Protein AF-A0A955IF70-F1 (afdb_monomer)

Mean predicted aligned error: 10.69 Å

Secondary structure (DSSP, 8-state):
-HHHHHHHHHHHHHHHHHHHHHHH-TT--S---HHHHHHHHHHHHHHHHHHHHHHT---SSHHHHHHHHHHHHHHHHHHHHHHHHHHHHHHTT---TTHHHHHHHHHHHHHHHHHHHHHH--

Foldseek 3Di:
DVVVVLVVLVVLLVLLVVLLCLQLVVVCPDVDDVVSVVVNVVSVVVNVVVVVVVLPDDDPDPLLVVLLVVLLVQLVVLLVVLVVVLVVVVVVVPPSSNSVSVSVSVSSVSSSVSSVVSVVPD

Organism: NCBI:txid2099670

Sequence (122 aa):
MKNKKGIFDMISVVAILISLFVILNPLHFFMPSKTQMIFEAIFFIVVCVYLVFFQYEKALDERESYHLMISSRISTNIAIVLLLIALINELFGNNSSSFIPLTIAAIVLSKIISLWYFRSRK

Solvent-accessible surface area (backbone atoms only — not comparable to full-atom values): 6864 Å² total; per-residue (Å²): 119,76,70,61,56,58,51,53,57,50,51,50,52,52,54,49,52,50,51,43,51,62,74,59,43,84,78,59,82,69,73,87,45,81,66,50,59,51,52,52,51,52,49,49,51,53,51,51,56,50,52,54,58,62,71,66,65,75,61,91,44,77,70,49,40,52,40,52,51,52,15,49,51,54,16,52,53,50,38,55,54,43,50,51,52,46,51,56,48,41,74,73,69,44,85,53,81,66,46,59,57,53,41,54,49,50,27,53,50,44,27,52,53,39,38,50,54,54,69,67,61,122

pLDDT: mean 70.74, std 9.19, range [43.12, 85.81]

Radius of gyration: 16.43 Å; Cα contacts (8 Å, |Δi|>4): 62; chains: 1; bounding box: 35×30×46 Å

Structure (mmCIF, N/CA/C/O backbone):
data_AF-A0A955IF70-F1
#
_entry.id   AF-A0A955IF70-F1
#
loop_
_atom_site.group_PDB
_atom_site.id
_atom_site.type_symbol
_atom_site.label_atom_id
_atom_site.label_alt_id
_atom_site.label_comp_id
_atom_site.label_asym_id
_atom_site.label_entity_id
_atom_site.label_seq_id
_atom_site.pdbx_PDB_ins_code
_atom_site.Cartn_x
_atom_site.Cartn_y
_atom_site.Cartn_z
_atom_site.occupancy
_atom_site.B_iso_or_equiv
_atom_site.auth_seq_id
_atom_site.auth_comp_id
_atom_site.auth_asym_id
_atom_site.auth_atom_id
_atom_site.pdbx_PDB_model_num
ATOM 1 N N . MET A 1 1 ? -14.327 -9.187 19.225 1.00 46.75 1 MET A N 1
ATOM 2 C CA . MET A 1 1 ? -14.058 -8.975 17.778 1.00 46.75 1 MET A CA 1
ATOM 3 C C . MET A 1 1 ? -12.803 -8.146 17.456 1.00 46.75 1 MET A C 1
ATOM 5 O O . MET A 1 1 ? -12.380 -8.178 16.308 1.00 46.75 1 MET A O 1
ATOM 9 N N . LYS A 1 2 ? -12.154 -7.477 18.429 1.00 43.12 2 LYS A N 1
ATOM 10 C CA . LYS A 1 2 ? -10.984 -6.595 18.211 1.00 43.12 2 LYS A CA 1
ATOM 11 C C . LYS A 1 2 ? -9.744 -7.283 17.595 1.00 43.12 2 LYS A C 1
ATOM 13 O O . LYS A 1 2 ? -9.077 -6.675 16.770 1.00 43.12 2 LYS A O 1
ATOM 18 N N . ASN A 1 3 ? -9.486 -8.557 17.922 1.00 45.50 3 ASN A N 1
ATOM 19 C CA . ASN A 1 3 ? -8.306 -9.284 17.418 1.00 45.50 3 ASN A CA 1
ATOM 20 C C . ASN A 1 3 ? -8.437 -9.789 15.975 1.00 45.50 3 ASN A C 1
ATOM 22 O O . ASN A 1 3 ? -7.425 -9.906 15.298 1.00 45.50 3 ASN A O 1
ATOM 26 N N . LYS A 1 4 ? -9.651 -10.070 15.476 1.00 53.03 4 LYS A N 1
ATOM 27 C CA . LYS A 1 4 ? -9.807 -10.599 14.108 1.00 53.03 4 LYS A CA 1
ATOM 28 C C . LYS A 1 4 ? -9.522 -9.526 13.053 1.00 53.03 4 LYS A C 1
ATOM 30 O O . LYS A 1 4 ? -8.846 -9.819 12.079 1.00 53.03 4 LYS A O 1
ATOM 35 N N . LYS A 1 5 ? -9.965 -8.282 13.280 1.00 57.59 5 LYS A N 1
ATOM 36 C CA . LYS A 1 5 ? -9.748 -7.163 12.345 1.00 57.59 5 LYS A CA 1
ATOM 37 C C . LYS A 1 5 ? -8.263 -6.837 12.138 1.00 57.59 5 LYS A C 1
ATOM 39 O O . LYS A 1 5 ? -7.826 -6.742 11.003 1.00 57.59 5 LYS A O 1
ATOM 44 N N . GLY A 1 6 ? -7.473 -6.775 13.215 1.00 61.12 6 GLY A N 1
ATOM 45 C CA . GLY A 1 6 ? -6.029 -6.526 13.099 1.00 61.12 6 GLY A CA 1
ATOM 46 C C . GLY A 1 6 ? -5.278 -7.617 12.327 1.00 61.12 6 GLY A C 1
ATOM 47 O O . GLY A 1 6 ? -4.304 -7.322 11.646 1.00 61.12 6 GLY A O 1
ATOM 48 N N . ILE A 1 7 ? -5.754 -8.866 12.383 1.00 63.75 7 ILE A N 1
ATOM 49 C CA . ILE A 1 7 ? -5.185 -9.975 11.606 1.00 63.75 7 ILE A CA 1
ATOM 50 C C . ILE A 1 7 ? -5.489 -9.801 10.111 1.00 63.75 7 ILE A C 1
ATOM 52 O O . ILE A 1 7 ? -4.594 -9.993 9.296 1.00 63.75 7 ILE A O 1
ATOM 56 N N . PHE A 1 8 ? -6.707 -9.385 9.742 1.00 66.12 8 PHE A N 1
ATOM 57 C CA . PHE A 1 8 ? -7.043 -9.081 8.344 1.00 66.12 8 PHE A CA 1
ATOM 58 C C . PHE A 1 8 ? -6.226 -7.903 7.790 1.00 66.12 8 PHE A C 1
ATOM 60 O O . PHE A 1 8 ? -5.724 -8.004 6.672 1.00 66.12 8 PHE A O 1
ATOM 67 N N . ASP A 1 9 ? -6.023 -6.847 8.586 1.00 65.94 9 ASP A N 1
ATOM 68 C CA . ASP A 1 9 ? -5.160 -5.707 8.233 1.00 65.94 9 ASP A CA 1
ATOM 69 C C . ASP A 1 9 ? -3.699 -6.151 8.012 1.00 65.94 9 ASP A C 1
ATOM 71 O O . AS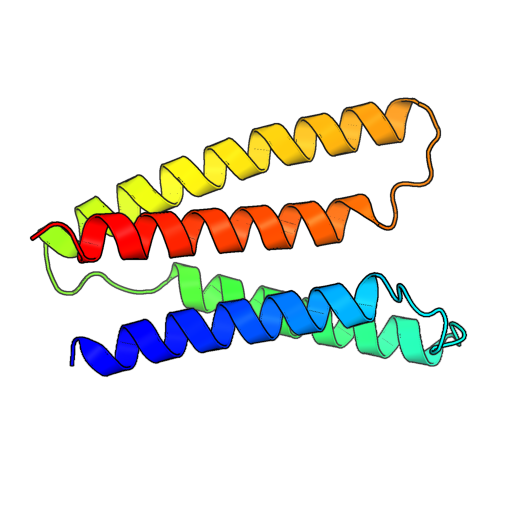P A 1 9 ? -3.008 -5.666 7.122 1.00 65.94 9 ASP A O 1
ATOM 75 N N . MET A 1 10 ? -3.209 -7.105 8.805 1.00 67.12 10 MET A N 1
ATOM 76 C CA . MET A 1 10 ? -1.844 -7.618 8.670 1.00 67.12 10 MET A CA 1
ATOM 77 C C . MET A 1 10 ? -1.692 -8.523 7.440 1.00 67.12 10 MET A C 1
ATOM 79 O O . MET A 1 10 ? -0.710 -8.414 6.707 1.00 67.12 10 MET A O 1
ATOM 83 N N . ILE A 1 11 ? -2.685 -9.379 7.177 1.00 73.38 11 ILE A N 1
ATOM 84 C CA . ILE A 1 11 ? -2.728 -10.244 5.988 1.00 73.38 11 ILE A CA 1
ATOM 85 C C . ILE A 1 11 ? -2.752 -9.401 4.709 1.00 73.38 11 ILE A C 1
ATOM 87 O O . ILE A 1 11 ? -2.084 -9.750 3.737 1.00 73.38 11 ILE A O 1
ATOM 91 N N . SER A 1 12 ? -3.468 -8.276 4.705 1.00 67.69 12 SER A N 1
ATOM 92 C CA . SER A 1 12 ? -3.547 -7.401 3.535 1.00 67.69 12 SER A CA 1
ATOM 93 C C . SER A 1 12 ? -2.234 -6.680 3.238 1.00 67.69 12 SER A C 1
ATOM 95 O O . SER A 1 12 ? -1.824 -6.642 2.078 1.00 67.69 12 SER A O 1
ATOM 97 N N . VAL A 1 13 ? -1.514 -6.207 4.264 1.00 69.88 13 VAL A N 1
ATOM 98 C CA . VAL A 1 13 ? -0.143 -5.685 4.102 1.00 69.88 13 VAL A CA 1
ATOM 99 C C . VAL A 1 13 ? 0.759 -6.738 3.474 1.00 69.88 13 VAL A C 1
ATOM 101 O O . VAL A 1 13 ? 1.455 -6.449 2.505 1.00 69.88 13 VAL A O 1
ATOM 104 N N . VAL A 1 14 ? 0.737 -7.962 4.004 1.00 73.38 14 VAL A N 1
ATOM 105 C CA . VAL A 1 14 ? 1.589 -9.049 3.512 1.00 73.38 14 VAL A CA 1
ATOM 106 C C . VAL A 1 14 ? 1.256 -9.389 2.059 1.00 73.38 14 VAL A C 1
ATOM 108 O O . VAL A 1 14 ? 2.165 -9.492 1.241 1.00 73.38 14 VAL A O 1
ATOM 111 N N . ALA A 1 15 ? -0.026 -9.482 1.702 1.00 71.88 15 ALA A N 1
ATOM 112 C CA . ALA A 1 15 ? -0.451 -9.734 0.326 1.00 71.88 15 ALA A CA 1
ATOM 113 C C . ALA A 1 15 ? 0.010 -8.630 -0.642 1.00 71.88 15 ALA A C 1
ATOM 115 O O . ALA A 1 15 ? 0.467 -8.921 -1.747 1.00 71.88 15 ALA A O 1
ATOM 1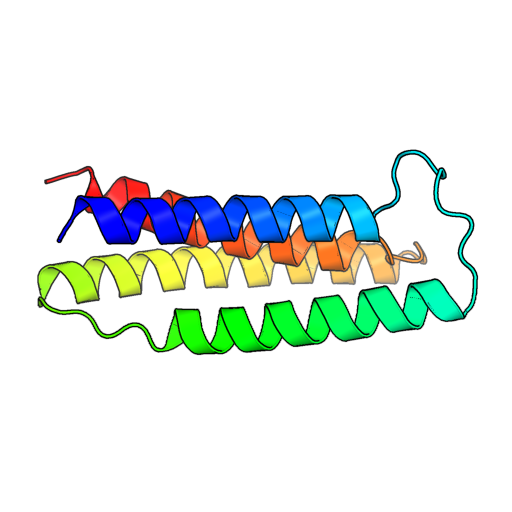16 N N . ILE A 1 16 ? -0.058 -7.366 -0.219 1.00 70.06 16 ILE A N 1
ATOM 117 C CA . ILE A 1 16 ? 0.365 -6.217 -1.029 1.00 70.06 16 ILE A CA 1
ATOM 118 C C . ILE A 1 16 ? 1.891 -6.161 -1.159 1.00 70.06 16 ILE A C 1
ATOM 120 O O . ILE A 1 16 ? 2.391 -5.879 -2.244 1.00 70.06 16 ILE A O 1
ATOM 124 N N . LEU A 1 17 ? 2.644 -6.496 -0.111 1.00 72.56 17 LEU A N 1
ATOM 125 C CA . LEU A 1 17 ? 4.105 -6.601 -0.183 1.00 72.56 17 LEU A CA 1
ATOM 126 C C . LEU A 1 17 ? 4.557 -7.756 -1.084 1.00 72.56 17 LEU A C 1
ATOM 128 O O . LEU A 1 17 ? 5.498 -7.587 -1.854 1.00 72.56 17 LEU A O 1
ATOM 132 N N . ILE A 1 18 ? 3.872 -8.903 -1.036 1.00 72.81 18 ILE A N 1
ATOM 133 C CA . ILE A 1 18 ? 4.139 -10.037 -1.933 1.00 72.81 18 ILE A CA 1
ATOM 134 C C . ILE A 1 18 ? 3.843 -9.647 -3.384 1.00 72.81 18 ILE A C 1
ATOM 136 O O . ILE A 1 18 ? 4.679 -9.882 -4.250 1.00 72.81 18 ILE A O 1
ATOM 140 N N . SER A 1 19 ? 2.704 -8.994 -3.642 1.00 67.31 19 SER A N 1
ATOM 141 C CA . SER A 1 19 ? 2.375 -8.420 -4.957 1.00 67.31 19 SER A CA 1
ATOM 142 C C . SER A 1 19 ? 3.501 -7.547 -5.490 1.00 67.31 19 SER A C 1
ATOM 144 O O . SER A 1 19 ? 3.962 -7.697 -6.618 1.00 67.31 19 SER A O 1
ATOM 146 N N . LEU A 1 20 ? 3.975 -6.644 -4.631 1.00 68.38 20 LEU A N 1
ATOM 147 C CA . LEU A 1 20 ? 5.008 -5.691 -4.968 1.00 68.38 20 LEU A CA 1
ATOM 148 C C . LEU A 1 20 ? 6.329 -6.377 -5.300 1.00 68.38 20 LEU A C 1
ATOM 150 O O . LEU A 1 20 ? 6.998 -5.997 -6.254 1.00 68.38 20 LEU A O 1
ATOM 154 N N . PHE A 1 21 ? 6.685 -7.394 -4.518 1.00 67.62 21 PHE A N 1
ATOM 155 C CA . PHE A 1 21 ? 7.881 -8.193 -4.729 1.00 67.62 21 PHE A CA 1
ATOM 156 C C . PHE A 1 21 ? 7.835 -8.948 -6.062 1.00 67.62 21 PHE A C 1
ATOM 158 O O . PHE A 1 21 ? 8.843 -9.007 -6.762 1.00 67.62 21 PHE A O 1
ATOM 165 N N . VAL A 1 22 ? 6.667 -9.479 -6.437 1.00 65.94 22 VAL A N 1
ATOM 166 C CA . VAL A 1 22 ? 6.460 -10.136 -7.737 1.00 65.94 22 VAL A CA 1
ATOM 167 C C . VAL A 1 22 ? 6.602 -9.128 -8.882 1.00 65.94 22 VAL A C 1
ATOM 169 O O . VAL A 1 22 ? 7.378 -9.380 -9.797 1.00 65.94 22 VAL A O 1
ATOM 172 N N . ILE A 1 23 ? 5.940 -7.968 -8.794 1.00 63.56 23 ILE A N 1
ATOM 173 C CA . ILE A 1 23 ? 5.955 -6.930 -9.844 1.00 63.56 23 ILE A CA 1
ATOM 174 C C . ILE A 1 23 ? 7.347 -6.304 -10.021 1.00 63.56 23 ILE A C 1
ATOM 176 O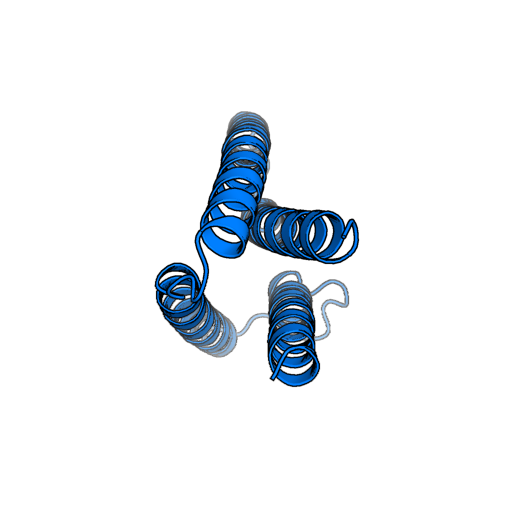 O . ILE A 1 23 ? 7.786 -6.056 -11.140 1.00 63.56 23 ILE A O 1
ATOM 180 N N . LEU A 1 24 ? 8.060 -6.027 -8.925 1.00 63.75 24 LEU A N 1
ATOM 181 C CA . LEU A 1 24 ? 9.398 -5.426 -8.984 1.00 63.75 24 LEU A CA 1
ATOM 182 C C . LEU A 1 24 ? 10.463 -6.404 -9.489 1.00 63.75 24 LEU A C 1
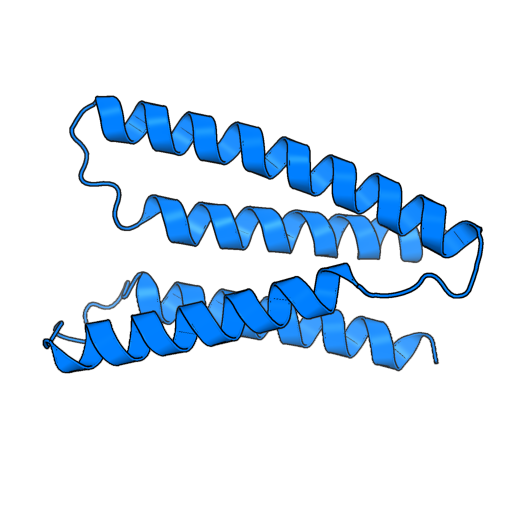ATOM 184 O O . LEU A 1 24 ? 11.546 -5.955 -9.858 1.00 63.75 24 LEU A O 1
ATOM 188 N N . ASN A 1 25 ? 10.170 -7.711 -9.479 1.00 67.25 25 ASN A N 1
ATOM 189 C CA . ASN A 1 25 ? 11.047 -8.787 -9.939 1.00 67.25 25 ASN A CA 1
ATOM 190 C C . ASN A 1 25 ? 12.540 -8.560 -9.590 1.00 67.25 25 ASN A C 1
ATOM 192 O O . ASN A 1 25 ? 13.407 -8.631 -10.465 1.00 67.25 25 ASN A O 1
ATOM 196 N N . PRO A 1 26 ? 12.877 -8.273 -8.316 1.00 60.50 26 PRO A N 1
ATOM 197 C CA . PRO A 1 26 ? 14.211 -7.800 -7.935 1.00 60.50 26 PRO A CA 1
ATOM 198 C C . PRO A 1 26 ? 15.314 -8.845 -8.153 1.00 60.50 26 PRO A C 1
ATOM 200 O O . PRO A 1 26 ? 16.492 -8.504 -8.181 1.00 60.50 26 PRO A O 1
ATOM 203 N N . LEU A 1 27 ? 14.943 -10.121 -8.299 1.00 59.09 27 LEU A N 1
ATOM 204 C CA . LEU A 1 27 ? 15.868 -11.231 -8.517 1.00 59.09 27 LEU A CA 1
ATOM 205 C C . LEU A 1 27 ? 15.974 -11.656 -9.991 1.00 59.09 27 LEU A C 1
ATOM 207 O O . LEU A 1 27 ? 16.682 -12.620 -10.270 1.00 59.09 27 LEU A O 1
ATOM 211 N N . HIS A 1 28 ? 15.263 -10.999 -10.922 1.00 58.91 28 HIS A N 1
ATOM 212 C CA . HIS A 1 28 ? 15.186 -11.374 -12.347 1.00 58.91 28 HIS A CA 1
ATOM 213 C C . HIS A 1 28 ? 14.847 -12.860 -12.615 1.00 58.91 28 HIS A C 1
ATOM 215 O O . HIS A 1 28 ? 14.980 -13.338 -13.741 1.00 58.91 28 HIS A O 1
ATOM 221 N N . PHE A 1 29 ? 14.371 -13.598 -11.604 1.00 55.91 29 PHE A N 1
ATOM 222 C CA . PHE A 1 29 ? 14.041 -15.027 -11.688 1.00 55.91 29 PHE A CA 1
ATOM 223 C C . PHE A 1 29 ? 12.903 -15.293 -12.679 1.00 55.91 29 PHE A C 1
ATOM 225 O O . PHE A 1 29 ? 12.779 -16.382 -13.237 1.00 55.91 29 PHE A O 1
ATOM 232 N N . PHE A 1 30 ? 12.074 -14.278 -12.896 1.00 54.25 30 PHE A N 1
ATOM 233 C CA . PHE A 1 30 ? 10.953 -14.290 -13.809 1.00 54.25 30 PHE A CA 1
ATOM 234 C C . PHE A 1 30 ? 11.344 -13.531 -15.082 1.00 54.25 30 PHE A C 1
ATOM 236 O O . PHE A 1 30 ? 11.329 -12.305 -15.124 1.00 54.25 30 PHE A O 1
ATOM 243 N N . MET A 1 31 ? 11.764 -14.242 -16.124 1.00 47.31 31 MET A N 1
ATOM 244 C CA . MET A 1 31 ? 12.002 -13.640 -17.438 1.00 47.31 31 MET A CA 1
ATOM 245 C C . MET A 1 31 ? 10.635 -13.222 -18.023 1.00 47.31 31 MET A C 1
ATOM 247 O O . MET A 1 31 ? 9.776 -14.098 -18.157 1.00 47.31 31 MET A O 1
ATOM 251 N N . PRO A 1 32 ? 10.385 -11.937 -18.357 1.00 56.06 32 PRO A N 1
ATOM 252 C CA . PRO A 1 32 ? 9.038 -11.452 -18.643 1.00 56.06 32 PRO A CA 1
ATOM 253 C C . PRO A 1 32 ? 8.560 -11.989 -19.993 1.00 56.06 32 PRO A C 1
ATOM 255 O O . PRO A 1 32 ? 8.845 -11.447 -21.060 1.00 56.06 32 PRO A O 1
ATOM 258 N N . SER A 1 33 ? 7.823 -13.092 -19.948 1.00 68.06 33 SER A N 1
ATOM 259 C CA . SER A 1 33 ? 7.025 -13.573 -21.073 1.00 68.06 33 SER A CA 1
ATOM 260 C C . SER A 1 33 ? 5.690 -12.823 -21.093 1.00 68.06 33 SER A C 1
ATOM 262 O O . SER A 1 33 ? 5.190 -12.392 -20.054 1.00 68.06 33 SER A O 1
ATOM 264 N N . LYS A 1 34 ? 5.074 -12.658 -22.272 1.00 64.75 34 LYS A N 1
ATOM 265 C CA . LYS A 1 34 ? 3.790 -11.935 -22.424 1.00 64.75 34 LYS A CA 1
ATOM 266 C C . LYS A 1 34 ? 2.679 -12.472 -21.505 1.00 64.75 34 LYS A C 1
ATOM 268 O O . LYS A 1 34 ? 1.764 -11.740 -21.151 1.00 64.75 34 LYS A O 1
ATOM 273 N N . THR A 1 35 ? 2.774 -13.734 -21.099 1.00 59.97 35 THR A N 1
ATOM 274 C CA . THR A 1 35 ? 1.888 -14.386 -20.130 1.00 59.97 35 THR A CA 1
ATOM 275 C C . THR A 1 35 ? 2.044 -13.839 -18.711 1.00 59.97 35 THR A C 1
ATOM 277 O O . THR A 1 35 ? 1.044 -13.710 -18.013 1.00 59.97 35 THR A O 1
ATOM 280 N N . GLN A 1 36 ? 3.244 -13.448 -18.280 1.00 60.97 36 GLN A N 1
ATOM 281 C CA . GLN A 1 36 ? 3.464 -12.867 -16.951 1.00 60.97 36 GLN A CA 1
ATOM 282 C C . GLN A 1 36 ? 2.866 -11.473 -16.793 1.00 60.97 36 GLN A C 1
ATOM 284 O O . GLN A 1 36 ? 2.220 -11.223 -15.781 1.00 60.97 36 GLN A O 1
ATOM 289 N N . MET A 1 37 ? 2.954 -10.622 -17.820 1.00 64.75 37 MET A N 1
ATOM 290 C CA . MET A 1 37 ? 2.259 -9.326 -17.814 1.00 64.75 37 MET A CA 1
ATOM 291 C C . MET A 1 37 ? 0.745 -9.486 -17.623 1.00 64.75 37 MET A C 1
ATOM 293 O O . MET A 1 37 ? 0.114 -8.673 -16.955 1.00 64.75 37 MET A O 1
ATOM 297 N N . ILE A 1 38 ? 0.153 -10.544 -18.187 1.00 70.62 38 ILE A N 1
ATOM 298 C CA . ILE A 1 38 ? -1.277 -10.834 -18.025 1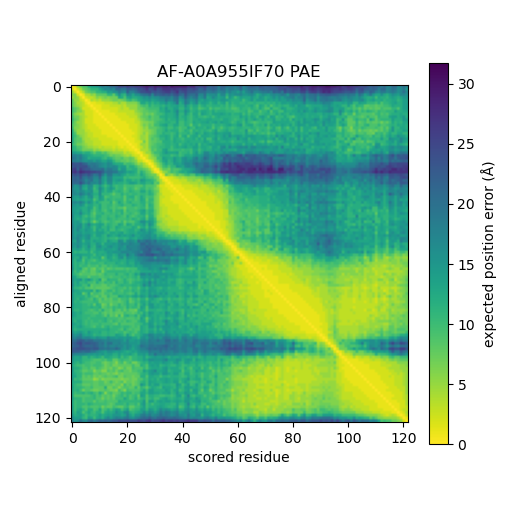.00 70.62 38 ILE A CA 1
ATOM 299 C C . ILE A 1 38 ? -1.580 -11.249 -16.580 1.00 70.62 38 ILE A C 1
ATOM 301 O O . ILE A 1 38 ? -2.544 -10.757 -15.997 1.00 70.62 38 ILE A O 1
ATOM 305 N N . PHE A 1 39 ? -0.756 -12.113 -15.979 1.00 65.88 39 PHE A N 1
ATOM 306 C CA . PHE A 1 39 ? -0.929 -12.515 -14.581 1.00 65.88 39 PHE A CA 1
ATOM 307 C C . PHE A 1 39 ? -0.727 -11.353 -13.606 1.00 65.88 39 PHE A C 1
ATOM 309 O O . PHE A 1 39 ? -1.520 -11.210 -12.679 1.00 65.88 39 PHE A O 1
ATOM 316 N N . GLU A 1 40 ? 0.266 -10.495 -13.834 1.00 63.47 40 GLU A N 1
ATOM 317 C CA . GLU A 1 40 ? 0.479 -9.275 -13.050 1.00 63.47 40 GLU A CA 1
ATOM 318 C C . GLU A 1 40 ? -0.702 -8.310 -13.181 1.00 63.47 40 GLU A C 1
ATOM 320 O O . GLU A 1 40 ? -1.178 -7.790 -12.174 1.00 63.47 40 GLU A O 1
ATOM 325 N N . ALA A 1 41 ? -1.237 -8.122 -14.391 1.00 65.06 41 ALA A N 1
ATOM 326 C CA . ALA A 1 41 ? -2.401 -7.270 -14.614 1.00 65.06 41 ALA A CA 1
ATOM 327 C C . ALA A 1 41 ? -3.650 -7.808 -13.897 1.00 65.06 41 ALA A C 1
ATOM 329 O O . ALA A 1 41 ? -4.357 -7.054 -13.228 1.00 65.06 41 ALA A O 1
ATOM 330 N N . ILE A 1 42 ? -3.908 -9.117 -13.983 1.00 72.00 42 ILE A N 1
ATOM 331 C CA . ILE A 1 42 ? -5.022 -9.765 -13.276 1.00 72.00 42 ILE A CA 1
ATOM 332 C C . ILE A 1 42 ? -4.838 -9.635 -11.763 1.00 72.00 42 ILE A C 1
ATOM 334 O O . ILE A 1 42 ? -5.777 -9.270 -11.056 1.00 72.00 42 ILE A O 1
ATOM 338 N N . PHE A 1 43 ? -3.632 -9.892 -11.261 1.00 68.94 43 PHE A N 1
ATOM 339 C CA . PHE A 1 43 ? -3.326 -9.770 -9.842 1.00 68.94 43 PHE A CA 1
ATOM 340 C C . PHE A 1 43 ? -3.538 -8.332 -9.350 1.00 68.94 43 PHE A C 1
ATOM 342 O O . PHE A 1 43 ? -4.183 -8.111 -8.325 1.00 68.94 43 PHE A O 1
ATOM 349 N N . PHE A 1 44 ? -3.070 -7.346 -10.115 1.00 70.88 44 PHE A N 1
ATOM 350 C CA . PHE A 1 44 ? -3.277 -5.931 -9.831 1.00 70.88 44 PHE A CA 1
ATOM 351 C C . PHE A 1 44 ? -4.766 -5.575 -9.756 1.00 70.88 44 PHE A C 1
ATOM 353 O O . PHE A 1 44 ? -5.196 -4.938 -8.796 1.00 70.88 44 PHE A O 1
ATOM 360 N N . ILE A 1 45 ? -5.577 -6.053 -10.706 1.00 71.94 45 ILE A N 1
ATOM 361 C CA . ILE A 1 45 ? -7.035 -5.860 -10.695 1.00 71.94 45 ILE A CA 1
ATOM 362 C C . ILE A 1 45 ? -7.653 -6.441 -9.417 1.00 71.94 45 ILE A C 1
ATOM 364 O O . ILE A 1 45 ? -8.457 -5.770 -8.770 1.00 71.94 45 ILE A O 1
ATOM 368 N N . VAL A 1 46 ? -7.262 -7.653 -9.011 1.00 71.19 46 VAL A N 1
ATOM 369 C CA . VAL A 1 46 ? -7.757 -8.285 -7.775 1.00 71.19 46 VAL A CA 1
ATOM 370 C C . VAL A 1 46 ? -7.391 -7.454 -6.543 1.00 71.19 46 VAL A C 1
ATOM 372 O O . VAL A 1 46 ? -8.239 -7.243 -5.673 1.00 71.19 46 VAL A O 1
ATOM 375 N N . VAL A 1 47 ? -6.168 -6.920 -6.479 1.00 70.00 47 VAL A N 1
ATOM 376 C CA . VAL A 1 47 ? -5.742 -6.019 -5.397 1.00 70.00 47 VAL A CA 1
ATOM 377 C C . VAL A 1 47 ? -6.551 -4.724 -5.399 1.00 70.00 47 VAL A C 1
ATOM 379 O O . VAL A 1 47 ? -6.999 -4.293 -4.340 1.00 70.00 47 VAL A O 1
ATOM 382 N N . CYS A 1 48 ? -6.794 -4.113 -6.559 1.00 67.19 48 CYS A N 1
ATOM 383 C CA . CYS A 1 48 ? -7.624 -2.913 -6.659 1.00 67.19 48 CYS A CA 1
ATOM 384 C C . CYS A 1 48 ? -9.049 -3.169 -6.162 1.00 67.19 48 CYS A C 1
ATOM 386 O O . CYS A 1 48 ? -9.567 -2.392 -5.363 1.00 67.19 48 CYS A O 1
ATOM 388 N N . VAL A 1 49 ? -9.665 -4.281 -6.574 1.00 70.94 49 VAL A N 1
ATOM 389 C CA . VAL A 1 49 ? -10.995 -4.687 -6.099 1.00 70.94 49 VAL A CA 1
ATOM 390 C C . VAL A 1 49 ? -10.987 -4.879 -4.580 1.00 70.94 49 VAL A C 1
ATOM 392 O O . VAL A 1 49 ? -11.868 -4.370 -3.889 1.00 70.94 49 VAL A O 1
ATOM 395 N N . TYR A 1 50 ? -9.962 -5.538 -4.038 1.00 68.25 50 TYR A N 1
ATOM 396 C CA . TYR A 1 50 ? -9.795 -5.697 -2.596 1.00 68.25 50 TYR A CA 1
ATOM 397 C C . TYR A 1 50 ? -9.675 -4.348 -1.862 1.00 68.25 50 TYR A C 1
ATOM 399 O O . TYR A 1 50 ? -10.348 -4.131 -0.854 1.00 68.25 50 TYR A O 1
ATOM 407 N N . LEU A 1 51 ? -8.873 -3.413 -2.380 1.00 65.31 51 LEU A N 1
ATOM 408 C CA . LEU A 1 51 ? -8.699 -2.077 -1.799 1.00 65.31 51 LEU A CA 1
ATOM 409 C C . LEU A 1 51 ? -9.997 -1.260 -1.805 1.00 65.31 51 LEU A C 1
ATOM 411 O O . LEU A 1 51 ? -10.264 -0.534 -0.846 1.00 65.31 51 LEU A O 1
ATOM 415 N N . VAL A 1 52 ? -10.826 -1.411 -2.841 1.00 68.44 52 VAL A N 1
ATOM 416 C CA . VAL A 1 52 ? -12.157 -0.792 -2.898 1.00 68.44 52 VAL A CA 1
ATOM 417 C C . VAL A 1 52 ? -13.032 -1.317 -1.761 1.00 68.44 52 VAL A C 1
ATOM 419 O O . VAL A 1 52 ? -13.612 -0.523 -1.024 1.00 68.44 52 VAL A O 1
ATOM 422 N N . PHE A 1 53 ? -13.076 -2.635 -1.545 1.00 64.88 53 PHE A N 1
ATOM 423 C CA . PHE A 1 53 ? -13.823 -3.208 -0.421 1.00 64.88 53 PHE A CA 1
ATOM 424 C C . PHE A 1 53 ? -13.269 -2.781 0.943 1.00 64.88 53 PHE A C 1
ATOM 426 O O . PHE A 1 53 ? -14.050 -2.517 1.856 1.00 64.88 53 PHE A O 1
ATOM 433 N N . PHE A 1 54 ? -11.948 -2.635 1.071 1.00 65.75 54 PHE A N 1
ATOM 434 C CA . PHE A 1 54 ? -11.308 -2.124 2.286 1.00 65.75 54 PHE A CA 1
ATOM 435 C C . PHE A 1 54 ? -11.723 -0.678 2.608 1.00 65.75 54 PHE A C 1
ATOM 437 O O . PHE A 1 54 ? -11.827 -0.293 3.769 1.00 65.75 54 PHE A O 1
ATOM 444 N N . GLN A 1 55 ? -12.004 0.145 1.595 1.00 57.56 55 GLN A N 1
ATOM 445 C CA . GLN A 1 55 ? -12.443 1.527 1.796 1.00 57.56 55 GLN A CA 1
ATOM 446 C C . GLN A 1 55 ? -13.896 1.646 2.284 1.00 57.56 55 GLN A C 1
ATOM 448 O O . GLN A 1 55 ? -14.234 2.641 2.923 1.00 57.56 55 GLN A O 1
ATOM 453 N N . TYR A 1 56 ? -14.739 0.639 2.038 1.00 63.59 56 TYR A N 1
ATOM 454 C CA . TYR A 1 56 ? -16.136 0.612 2.491 1.00 63.59 56 TYR A CA 1
ATOM 455 C C . TYR A 1 56 ? -16.323 0.042 3.904 1.00 63.59 56 TYR A C 1
ATOM 457 O O . TYR A 1 56 ? -17.459 -0.203 4.324 1.00 63.59 56 TYR A O 1
ATOM 465 N N . GLU A 1 57 ? -15.242 -0.171 4.658 1.00 64.44 57 GLU A N 1
ATOM 466 C CA . GLU A 1 57 ? -15.337 -0.660 6.029 1.00 64.44 57 GLU A CA 1
ATOM 467 C C . GLU A 1 57 ? -16.112 0.347 6.902 1.00 64.44 57 GLU A C 1
ATOM 469 O O . GLU A 1 57 ? -15.693 1.488 7.112 1.00 64.44 57 GLU A O 1
ATOM 474 N N . LYS A 1 58 ? -17.289 -0.063 7.393 1.00 64.25 58 LYS A N 1
ATOM 475 C CA . LYS A 1 58 ? -18.134 0.784 8.241 1.00 64.25 58 LYS A CA 1
ATOM 476 C C . LYS A 1 58 ? -17.583 0.817 9.665 1.00 64.25 58 LYS A C 1
ATOM 478 O O . LYS A 1 58 ? -17.341 -0.230 10.271 1.00 64.25 58 LYS A O 1
ATOM 483 N N . ALA A 1 59 ? -17.436 2.025 10.203 1.00 68.19 59 ALA A N 1
ATOM 484 C CA . ALA A 1 59 ? -17.142 2.235 11.613 1.00 68.19 59 ALA A CA 1
ATOM 485 C C . ALA A 1 59 ? -18.300 1.700 12.468 1.00 68.19 59 ALA A C 1
ATOM 487 O O . ALA A 1 59 ? -19.461 1.995 12.187 1.00 68.19 59 ALA A O 1
ATOM 488 N N . LEU A 1 60 ? -17.984 0.910 13.495 1.00 69.38 60 LEU A N 1
ATOM 489 C CA . LEU A 1 60 ? -18.984 0.391 14.434 1.00 69.38 60 LEU A CA 1
ATOM 490 C C . LEU A 1 60 ? -19.234 1.358 15.603 1.00 69.38 60 LEU A C 1
ATOM 492 O O . LEU A 1 60 ? -20.199 1.183 16.339 1.00 69.38 60 LEU A O 1
ATOM 496 N N . ASP A 1 61 ? -18.360 2.354 15.770 1.00 74.81 61 ASP A N 1
ATOM 497 C CA . ASP A 1 61 ? -18.349 3.333 16.860 1.00 74.81 61 ASP A CA 1
ATOM 498 C C . ASP A 1 61 ? -17.882 4.703 16.322 1.00 74.81 61 ASP A C 1
ATOM 500 O O . ASP A 1 61 ? -17.066 4.777 15.395 1.00 74.81 61 ASP A O 1
ATOM 504 N N . GLU A 1 62 ? -18.354 5.792 16.926 1.00 76.94 62 GLU A N 1
ATOM 505 C CA . GLU A 1 62 ? -17.942 7.172 16.637 1.00 76.94 62 GLU A CA 1
ATOM 506 C C . GLU A 1 62 ? -16.438 7.387 16.865 1.00 76.94 62 GLU A C 1
ATOM 508 O O . GLU A 1 62 ? -15.787 8.157 16.160 1.00 76.94 62 GLU A O 1
ATOM 513 N N . ARG A 1 63 ? -15.833 6.658 17.809 1.00 74.81 63 ARG A N 1
ATOM 514 C CA . ARG A 1 63 ? -14.373 6.701 18.008 1.00 74.81 63 ARG A CA 1
ATOM 515 C C . ARG A 1 63 ? -13.620 6.035 16.858 1.00 74.81 63 ARG A C 1
ATOM 517 O O . ARG A 1 63 ? -12.582 6.524 16.415 1.00 74.81 63 ARG A O 1
ATOM 524 N N . GLU A 1 64 ? -14.145 4.921 16.350 1.00 74.50 64 GLU A N 1
ATOM 525 C CA . GLU A 1 64 ? -13.545 4.200 15.225 1.00 74.50 64 GLU A CA 1
ATOM 526 C C . GLU A 1 64 ? -13.628 5.034 13.937 1.00 74.50 64 GLU A C 1
ATOM 528 O O . GLU A 1 64 ? -12.667 5.053 13.167 1.00 74.50 64 GLU A O 1
ATOM 533 N N . SER A 1 65 ? -14.712 5.797 13.743 1.00 78.75 65 SER A N 1
ATOM 534 C CA . SER A 1 65 ? -14.868 6.686 12.583 1.00 78.75 65 SER A CA 1
ATOM 535 C C . SER A 1 65 ? -13.826 7.812 12.572 1.00 78.75 65 SER A C 1
ATOM 537 O O . SER A 1 65 ? -13.238 8.093 11.525 1.00 78.75 65 SER A O 1
ATOM 539 N N . TYR A 1 66 ? -13.508 8.388 13.735 1.00 80.44 66 TYR A N 1
ATOM 540 C CA . TYR A 1 66 ? -12.478 9.420 13.855 1.00 80.44 66 TYR A CA 1
ATOM 541 C C . TYR A 1 66 ? -11.075 8.885 13.522 1.00 80.44 66 TYR A C 1
ATOM 543 O O . TYR A 1 66 ? -10.327 9.506 12.762 1.00 80.44 66 TYR A O 1
ATOM 551 N N . HIS A 1 67 ? -10.727 7.691 14.013 1.00 80.38 67 HIS A N 1
ATOM 552 C CA . HIS A 1 67 ? -9.448 7.046 13.694 1.00 80.38 67 HIS A CA 1
ATOM 553 C C . HIS A 1 67 ? -9.336 6.656 12.210 1.00 80.38 67 HIS A C 1
ATOM 555 O O . HIS A 1 67 ? -8.278 6.848 11.602 1.00 80.38 67 HIS A O 1
ATOM 561 N N . LEU A 1 68 ? -10.427 6.167 11.608 1.00 77.69 68 LEU A N 1
ATOM 562 C CA . LEU A 1 68 ? -10.505 5.876 10.172 1.00 77.69 68 LEU A CA 1
ATOM 563 C C . LEU A 1 68 ? -10.335 7.139 9.324 1.00 77.69 68 LEU A C 1
ATOM 565 O O . LEU A 1 68 ? -9.615 7.115 8.321 1.00 77.69 68 LEU A O 1
ATOM 569 N N . MET A 1 69 ? -10.940 8.252 9.745 1.00 80.12 69 MET A N 1
ATOM 570 C CA . MET A 1 69 ? -10.827 9.532 9.053 1.00 80.12 69 MET A CA 1
ATOM 571 C C . MET A 1 69 ? -9.396 10.082 9.098 1.00 80.12 69 MET A C 1
ATOM 573 O O . MET A 1 69 ? -8.866 10.476 8.057 1.00 80.12 69 MET A O 1
ATOM 577 N N . ILE A 1 70 ? -8.751 10.090 10.271 1.00 80.69 70 ILE A N 1
ATOM 578 C CA . ILE A 1 70 ? -7.370 10.580 10.404 1.00 80.69 70 ILE A CA 1
ATOM 579 C C . ILE A 1 70 ? -6.413 9.719 9.587 1.00 80.69 70 ILE A C 1
ATOM 581 O O . ILE A 1 70 ? -5.610 10.256 8.825 1.00 80.69 70 ILE A O 1
ATOM 585 N N . SER A 1 71 ? -6.513 8.394 9.707 1.00 79.81 71 SER A N 1
ATOM 586 C CA . SER A 1 71 ? -5.650 7.501 8.937 1.00 79.81 71 SER A CA 1
ATOM 587 C C . SER A 1 71 ? -5.828 7.695 7.430 1.00 79.81 71 SER A C 1
ATOM 589 O O . SER A 1 71 ? -4.844 7.781 6.694 1.00 79.81 71 SER A O 1
ATOM 591 N N . SER A 1 72 ? -7.075 7.832 6.971 1.00 79.88 72 SER A N 1
ATOM 592 C CA . SER A 1 72 ? -7.343 8.077 5.556 1.00 79.88 72 SER A CA 1
ATOM 593 C C . SER A 1 72 ? -6.706 9.387 5.097 1.00 79.88 72 SER A C 1
ATOM 595 O O . SER A 1 72 ? -6.027 9.385 4.082 1.00 79.88 72 SER A O 1
ATOM 597 N N . ARG A 1 73 ? -6.806 10.477 5.872 1.00 81.56 73 ARG 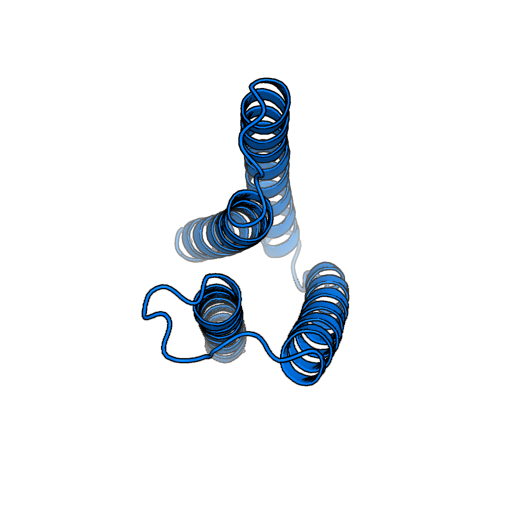A N 1
ATOM 598 C CA . ARG A 1 73 ? -6.146 11.755 5.543 1.00 81.56 73 ARG A CA 1
ATOM 599 C C . ARG A 1 73 ? -4.622 11.641 5.455 1.00 81.56 73 ARG A C 1
ATOM 601 O O . ARG A 1 73 ? -4.033 12.190 4.528 1.00 81.56 73 ARG A O 1
ATOM 608 N N . ILE A 1 74 ? -3.990 10.933 6.392 1.00 81.56 74 ILE A N 1
ATOM 609 C CA . ILE A 1 74 ? -2.533 10.722 6.382 1.00 81.56 74 ILE A CA 1
ATOM 610 C C . ILE A 1 74 ? -2.119 9.951 5.126 1.00 81.56 74 ILE A C 1
ATOM 612 O O . ILE A 1 74 ? -1.203 10.368 4.419 1.00 81.56 74 ILE A O 1
ATOM 616 N N . SER A 1 75 ? -2.838 8.870 4.817 1.00 82.25 75 SER A N 1
ATOM 617 C CA . SER A 1 75 ? -2.583 8.049 3.635 1.00 82.25 75 SER A CA 1
ATOM 618 C C . SER A 1 75 ? -2.761 8.830 2.334 1.00 82.25 75 SER A C 1
ATOM 620 O O . SER A 1 75 ? -1.900 8.755 1.460 1.00 82.25 75 SER A O 1
ATOM 622 N N . THR A 1 76 ? -3.810 9.651 2.223 1.00 75.31 76 THR A N 1
ATOM 623 C CA . THR A 1 76 ? -4.040 10.484 1.036 1.00 75.31 76 THR A CA 1
ATOM 624 C C . THR A 1 76 ? -2.943 11.531 0.850 1.00 75.31 76 THR A C 1
ATOM 626 O O . THR A 1 76 ? -2.482 11.739 -0.268 1.00 75.31 76 THR A O 1
ATOM 629 N N . ASN A 1 77 ? -2.468 12.163 1.927 1.00 78.75 77 ASN A N 1
ATOM 630 C CA . ASN A 1 77 ? -1.374 13.132 1.829 1.00 78.75 77 ASN A CA 1
ATOM 631 C C . ASN A 1 77 ? -0.066 12.466 1.372 1.00 78.75 77 ASN A C 1
ATOM 633 O O . ASN A 1 77 ? 0.626 12.998 0.507 1.00 78.75 77 ASN A O 1
ATOM 637 N N . ILE A 1 78 ? 0.248 11.281 1.905 1.00 83.44 78 ILE A N 1
ATOM 638 C CA . ILE A 1 78 ? 1.420 10.497 1.488 1.00 83.44 78 ILE A CA 1
ATOM 639 C C . ILE A 1 78 ? 1.290 10.057 0.026 1.00 83.44 78 ILE A C 1
ATOM 641 O O . ILE A 1 78 ? 2.266 10.138 -0.718 1.00 83.44 78 ILE A O 1
ATOM 645 N N . ALA A 1 79 ? 0.088 9.667 -0.409 1.00 80.50 79 ALA A N 1
ATOM 646 C CA . ALA A 1 79 ? -0.193 9.330 -1.801 1.00 80.50 79 ALA A CA 1
ATOM 647 C C . ALA A 1 79 ? 0.126 10.486 -2.748 1.00 80.50 79 ALA A C 1
ATOM 649 O O . ALA A 1 79 ? 0.846 10.297 -3.722 1.00 80.50 79 ALA A O 1
ATOM 650 N N . ILE A 1 80 ? -0.376 11.684 -2.441 1.00 77.31 80 ILE A N 1
ATOM 651 C CA . ILE A 1 80 ? -0.171 12.875 -3.271 1.00 77.31 80 ILE A CA 1
ATOM 652 C C . ILE A 1 80 ? 1.321 13.207 -3.375 1.00 77.31 80 ILE A C 1
ATOM 654 O O . ILE A 1 80 ? 1.817 13.438 -4.475 1.00 77.31 80 ILE A O 1
ATOM 658 N N . VAL A 1 81 ? 2.050 13.188 -2.255 1.00 85.81 81 VAL A N 1
ATOM 659 C CA . VAL A 1 81 ? 3.491 13.490 -2.240 1.00 85.81 81 VAL A CA 1
ATOM 660 C C . VAL A 1 81 ? 4.282 12.473 -3.061 1.00 85.81 81 VAL A C 1
ATOM 662 O O . VAL A 1 81 ? 5.110 12.860 -3.881 1.00 85.81 81 VAL A O 1
ATOM 665 N N . LEU A 1 82 ? 4.020 11.178 -2.883 1.00 84.19 82 LEU A N 1
ATOM 666 C CA . LEU A 1 82 ? 4.739 10.133 -3.611 1.00 84.19 82 LEU A CA 1
ATOM 667 C C . LEU A 1 82 ? 4.410 10.126 -5.104 1.00 84.19 82 LEU A C 1
ATOM 669 O O . LEU A 1 82 ? 5.317 9.961 -5.914 1.00 84.19 82 LEU A O 1
ATOM 673 N N . LEU A 1 83 ? 3.149 10.363 -5.4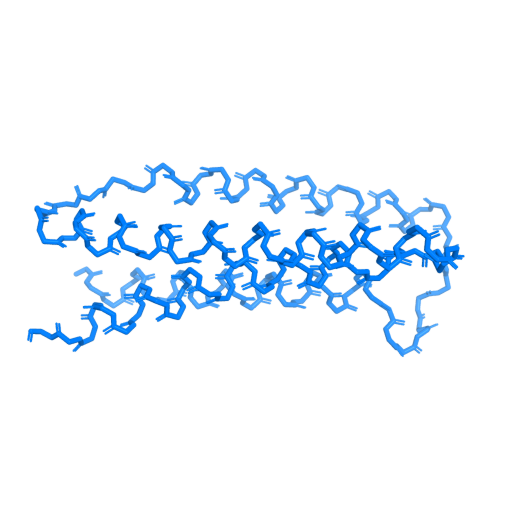77 1.00 80.75 83 LEU A N 1
ATOM 674 C CA . LEU A 1 83 ? 2.758 10.496 -6.881 1.00 80.75 83 LEU A CA 1
ATOM 675 C C . LEU A 1 83 ? 3.407 11.718 -7.534 1.00 80.75 83 LEU A C 1
ATOM 677 O O . LEU A 1 83 ? 3.859 11.620 -8.669 1.00 80.75 83 LEU A O 1
ATOM 681 N N . LEU A 1 84 ? 3.519 12.843 -6.820 1.00 82.94 84 LEU A N 1
ATOM 682 C CA . LEU A 1 84 ? 4.253 14.011 -7.312 1.00 82.94 84 LEU A CA 1
ATOM 683 C C . LEU A 1 84 ? 5.734 13.694 -7.542 1.00 82.94 84 LEU A C 1
ATOM 685 O O . LEU A 1 84 ? 6.274 14.057 -8.582 1.00 82.94 84 LEU A O 1
ATOM 689 N N . ILE A 1 85 ? 6.382 12.986 -6.613 1.00 83.06 85 ILE A N 1
ATOM 690 C CA . ILE A 1 85 ? 7.783 12.561 -6.766 1.00 83.06 85 ILE A CA 1
ATOM 691 C C . ILE A 1 85 ? 7.937 11.610 -7.958 1.00 83.06 85 ILE A C 1
ATOM 693 O O . ILE A 1 85 ? 8.867 11.770 -8.746 1.00 83.06 85 ILE A O 1
ATOM 697 N N . ALA A 1 86 ? 7.024 10.648 -8.110 1.00 80.31 86 ALA A N 1
ATOM 698 C CA . ALA A 1 86 ? 7.027 9.716 -9.232 1.00 80.31 86 ALA A CA 1
ATOM 699 C C . ALA A 1 86 ? 6.900 10.455 -10.573 1.00 80.31 86 ALA A C 1
ATOM 701 O O . ALA A 1 86 ? 7.679 10.198 -11.485 1.00 80.31 86 ALA A O 1
ATOM 702 N N . LEU A 1 87 ? 5.985 11.425 -10.657 1.00 78.50 87 LEU A N 1
ATOM 703 C CA . LEU A 1 87 ? 5.758 12.235 -11.854 1.00 78.50 87 LEU A CA 1
ATOM 704 C C . LEU A 1 87 ? 6.981 13.103 -12.180 1.00 78.50 87 LEU A C 1
ATOM 706 O O . LEU A 1 87 ? 7.407 13.162 -13.329 1.00 78.50 87 LEU A O 1
ATOM 710 N N . ILE A 1 88 ? 7.605 13.718 -11.170 1.00 82.00 88 ILE A N 1
ATOM 711 C CA . ILE A 1 88 ? 8.861 14.461 -11.347 1.00 82.00 88 ILE A CA 1
ATOM 712 C C . ILE A 1 88 ? 9.967 13.541 -11.876 1.00 82.00 88 ILE A C 1
ATOM 714 O O . ILE A 1 88 ? 10.676 13.920 -12.802 1.00 82.00 88 ILE A O 1
ATOM 718 N N . ASN A 1 89 ? 10.112 12.334 -11.326 1.00 79.06 89 ASN A N 1
ATOM 719 C CA . ASN A 1 89 ? 11.124 11.381 -11.781 1.00 79.06 89 ASN A CA 1
ATOM 720 C C . ASN A 1 89 ? 10.878 10.905 -13.225 1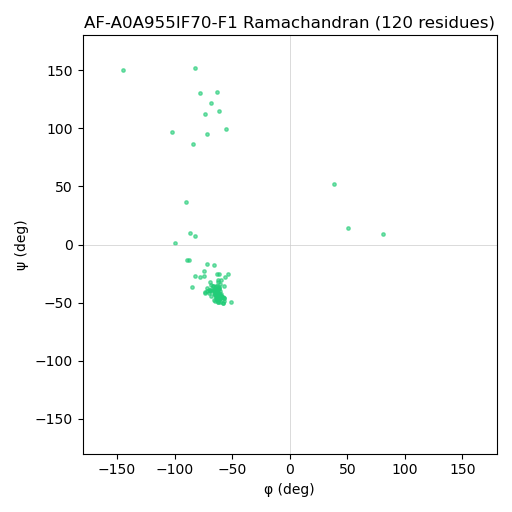.00 79.06 89 ASN A C 1
ATOM 722 O O . ASN A 1 89 ? 11.829 10.735 -13.987 1.00 79.06 89 ASN A O 1
ATOM 726 N N . GLU A 1 90 ? 9.615 10.735 -13.614 1.00 77.56 90 GLU A N 1
ATOM 727 C CA . GLU A 1 90 ? 9.219 10.384 -14.981 1.00 77.56 90 GLU A CA 1
ATOM 728 C C . GLU A 1 90 ? 9.534 11.512 -15.982 1.00 77.56 90 GLU A C 1
ATOM 730 O O . GLU A 1 90 ? 10.008 11.237 -17.084 1.00 77.56 90 GLU A O 1
ATOM 735 N N . LEU A 1 91 ? 9.397 12.786 -15.583 1.00 77.88 91 LEU A N 1
ATOM 736 C CA . LEU A 1 91 ? 9.756 13.946 -16.418 1.00 77.88 91 LEU A CA 1
ATOM 737 C C . LEU A 1 91 ? 11.247 13.999 -16.791 1.00 77.88 91 LEU A C 1
ATOM 739 O O . LEU A 1 91 ? 11.592 14.562 -17.828 1.00 77.88 91 LEU A O 1
ATOM 743 N N . PHE A 1 92 ? 12.130 13.402 -15.986 1.00 81.94 92 PHE A N 1
ATOM 744 C CA . PHE A 1 92 ? 13.564 13.312 -16.289 1.00 81.94 92 PHE A CA 1
ATOM 745 C C . PHE A 1 92 ? 13.924 12.158 -17.242 1.00 81.94 92 PHE A C 1
ATOM 747 O O . PHE A 1 92 ? 15.103 11.912 -17.486 1.00 81.94 92 PHE A O 1
ATOM 754 N N . GLY A 1 93 ? 12.934 11.457 -17.810 1.00 67.81 93 GLY A N 1
ATOM 755 C CA . GLY A 1 93 ? 13.153 10.402 -18.805 1.00 67.81 93 GLY A CA 1
ATOM 756 C C . GLY A 1 93 ? 13.536 9.043 -18.212 1.00 67.81 93 GLY A C 1
ATOM 757 O O . GLY A 1 93 ? 13.871 8.119 -18.953 1.00 67.81 93 GLY A O 1
ATOM 758 N N . ASN A 1 94 ? 13.459 8.888 -16.887 1.00 67.19 94 ASN A N 1
ATOM 759 C CA . ASN A 1 94 ? 13.573 7.584 -16.247 1.00 67.19 94 ASN A CA 1
ATOM 760 C C . ASN A 1 94 ? 12.273 6.806 -16.493 1.00 67.19 94 ASN A C 1
ATOM 762 O O . ASN A 1 94 ? 11.232 7.165 -15.937 1.00 67.19 94 ASN A O 1
ATOM 766 N N . ASN A 1 95 ? 12.331 5.728 -17.288 1.00 58.06 95 ASN A N 1
ATOM 767 C CA . ASN A 1 95 ? 11.224 4.774 -17.434 1.00 58.06 95 ASN A CA 1
ATOM 768 C C . ASN A 1 95 ? 10.834 4.249 -16.042 1.00 58.06 95 ASN A C 1
ATOM 770 O O . ASN A 1 95 ? 11.493 3.384 -15.470 1.00 58.06 95 ASN A O 1
ATOM 774 N N . SER A 1 96 ? 9.773 4.820 -15.471 1.00 57.97 96 SER A N 1
ATOM 775 C CA . SER A 1 96 ? 9.436 4.707 -14.047 1.00 57.97 96 SER A CA 1
ATOM 776 C C . SER A 1 96 ? 8.528 3.510 -13.751 1.00 57.97 96 SER A C 1
ATOM 778 O O . SER A 1 96 ? 7.676 3.568 -12.863 1.00 57.97 96 SER A O 1
ATOM 780 N N . SER A 1 97 ? 8.737 2.390 -14.455 1.00 59.56 97 SER A N 1
ATOM 781 C CA . SER A 1 97 ? 7.943 1.162 -14.287 1.00 59.56 97 SER A CA 1
ATOM 782 C C . SER A 1 97 ? 7.952 0.644 -12.843 1.00 59.56 97 SER A C 1
ATOM 784 O O . SER A 1 97 ? 6.973 0.057 -12.391 1.00 59.56 97 SER A O 1
ATOM 786 N N . SER A 1 98 ? 9.018 0.920 -12.087 1.00 67.31 98 SER A N 1
ATOM 787 C CA . SER A 1 98 ? 9.180 0.465 -10.700 1.00 67.31 98 SER A CA 1
ATOM 788 C C . SER A 1 98 ? 8.617 1.424 -9.639 1.00 67.31 98 SER A C 1
ATOM 790 O O . SER A 1 98 ? 8.470 1.033 -8.482 1.00 67.31 98 SER A O 1
ATOM 792 N N . PHE A 1 99 ? 8.281 2.672 -9.989 1.00 72.06 99 PHE A N 1
ATOM 793 C CA . PHE A 1 99 ? 7.907 3.705 -9.007 1.00 72.06 99 PHE A CA 1
ATOM 794 C C . PHE A 1 99 ? 6.427 3.663 -8.608 1.00 72.06 99 PHE A C 1
ATOM 796 O O . PHE A 1 99 ? 6.082 3.885 -7.443 1.00 72.06 99 PHE A O 1
ATOM 803 N N . ILE A 1 100 ? 5.547 3.346 -9.561 1.00 71.94 100 ILE A N 1
ATOM 804 C CA . ILE A 1 100 ? 4.099 3.257 -9.324 1.00 71.94 100 ILE A CA 1
ATOM 805 C C . ILE A 1 100 ? 3.765 2.161 -8.302 1.00 71.94 100 ILE A C 1
ATOM 807 O O . ILE A 1 100 ? 3.076 2.468 -7.324 1.00 71.94 100 ILE A O 1
ATOM 811 N N . PRO A 1 101 ? 4.274 0.918 -8.436 1.00 71.81 101 PRO A N 1
ATOM 812 C CA . PRO A 1 101 ? 4.016 -0.112 -7.439 1.00 71.81 101 PRO A CA 1
ATOM 813 C C . PRO A 1 101 ? 4.478 0.346 -6.049 1.00 71.81 101 PRO A C 1
ATOM 815 O O . PRO A 1 101 ? 3.742 0.222 -5.068 1.00 71.81 101 PRO A O 1
ATOM 818 N N . LEU A 1 102 ? 5.688 0.911 -5.961 1.00 74.94 102 LEU A N 1
ATOM 819 C CA . LEU A 1 102 ? 6.302 1.324 -4.698 1.00 74.94 102 LEU A CA 1
ATOM 820 C C . LEU A 1 102 ? 5.472 2.404 -3.990 1.00 74.94 102 LEU A C 1
ATOM 822 O O . LEU A 1 102 ? 5.295 2.369 -2.771 1.00 74.94 102 LEU A O 1
ATOM 826 N N . THR A 1 103 ? 4.882 3.303 -4.778 1.00 79.31 103 THR A N 1
ATOM 827 C CA . THR A 1 103 ? 3.951 4.325 -4.299 1.00 79.31 103 THR A CA 1
ATOM 828 C C . THR A 1 103 ? 2.695 3.694 -3.699 1.00 79.31 103 THR A C 1
ATOM 830 O O . THR A 1 103 ? 2.314 4.030 -2.580 1.00 79.31 103 THR A O 1
ATOM 833 N N . ILE A 1 104 ? 2.081 2.723 -4.381 1.00 74.19 104 ILE A N 1
ATOM 834 C CA . ILE A 1 104 ? 0.875 2.033 -3.893 1.00 74.19 104 ILE A CA 1
ATOM 835 C C . ILE A 1 104 ? 1.152 1.300 -2.574 1.00 74.19 104 ILE A C 1
ATOM 837 O O . ILE A 1 104 ? 0.369 1.419 -1.629 1.00 74.19 104 ILE A O 1
ATOM 841 N N . ALA A 1 105 ? 2.283 0.599 -2.464 1.00 77.81 105 ALA A N 1
ATOM 842 C CA . ALA A 1 105 ? 2.660 -0.064 -1.217 1.00 77.81 105 ALA A CA 1
ATOM 843 C C . ALA A 1 105 ? 2.850 0.929 -0.064 1.00 77.81 105 ALA A C 1
ATOM 845 O O . ALA A 1 105 ? 2.341 0.701 1.033 1.00 77.81 105 ALA A O 1
ATOM 846 N N . ALA A 1 106 ? 3.525 2.053 -0.306 1.00 82.19 106 ALA A N 1
ATOM 847 C CA . ALA A 1 106 ? 3.728 3.078 0.712 1.00 82.19 106 ALA A CA 1
ATOM 848 C C . ALA A 1 106 ? 2.404 3.715 1.183 1.00 82.19 106 ALA A C 1
ATOM 850 O O . ALA A 1 106 ? 2.211 3.932 2.383 1.00 82.19 106 ALA A O 1
ATOM 851 N N . ILE A 1 107 ? 1.454 3.945 0.270 1.00 80.88 107 ILE A N 1
ATOM 852 C CA . ILE A 1 107 ? 0.111 4.459 0.593 1.00 80.88 107 ILE A CA 1
ATOM 853 C C . ILE A 1 107 ? -0.619 3.499 1.533 1.00 80.88 107 ILE A C 1
ATOM 855 O O . ILE A 1 107 ? -1.123 3.921 2.580 1.00 80.88 107 ILE A O 1
ATOM 859 N N . VAL A 1 108 ? -0.638 2.212 1.186 1.00 78.31 108 VAL A N 1
ATOM 860 C CA . VAL A 1 108 ? -1.288 1.155 1.972 1.00 78.31 108 VAL A CA 1
ATOM 861 C C . VAL A 1 108 ? -0.643 1.029 3.350 1.00 78.31 108 VAL A C 1
ATOM 863 O O . VAL A 1 108 ? -1.346 1.052 4.363 1.00 78.31 108 VAL A O 1
ATOM 866 N N . LEU A 1 109 ? 0.691 0.952 3.402 1.00 80.81 109 LEU A N 1
ATOM 867 C CA . LEU A 1 109 ? 1.443 0.858 4.652 1.00 80.81 109 LEU A CA 1
ATOM 868 C C . LEU A 1 109 ? 1.127 2.035 5.572 1.00 80.81 109 LEU A C 1
ATOM 870 O O . LEU A 1 109 ? 0.829 1.833 6.747 1.00 80.81 109 LEU A O 1
ATOM 874 N N . SER A 1 110 ? 1.117 3.259 5.043 1.00 82.50 110 SER A N 1
ATOM 875 C CA . SER A 1 110 ? 0.838 4.443 5.855 1.00 82.50 110 SER A CA 1
ATOM 876 C C . SER A 1 110 ? -0.564 4.434 6.470 1.00 82.50 110 SER A C 1
ATOM 878 O O . SER A 1 110 ? -0.719 4.800 7.639 1.00 82.50 110 SER A O 1
ATOM 880 N N . LYS A 1 111 ? -1.577 3.958 5.730 1.00 79.06 111 LYS A N 1
ATOM 881 C CA . LYS A 1 111 ? -2.957 3.841 6.219 1.00 79.06 111 LYS A CA 1
ATOM 882 C C . LYS A 1 111 ? -3.039 2.839 7.365 1.00 79.06 111 LYS A C 1
ATOM 884 O O . LYS A 1 111 ? -3.645 3.116 8.400 1.00 79.06 111 LYS A O 1
ATOM 889 N N . ILE A 1 112 ? -2.399 1.687 7.204 1.00 78.81 112 ILE A N 1
ATOM 890 C CA . ILE A 1 112 ? -2.480 0.592 8.173 1.00 78.81 112 ILE A CA 1
ATOM 891 C C . ILE A 1 112 ? -1.669 0.912 9.430 1.00 78.81 112 ILE A C 1
ATOM 893 O O . ILE A 1 112 ? -2.181 0.743 10.534 1.00 78.81 112 ILE A O 1
ATOM 897 N N . ILE A 1 113 ? -0.467 1.480 9.287 1.00 81.44 113 ILE A N 1
ATOM 898 C CA . ILE A 1 113 ? 0.347 1.947 10.420 1.00 81.44 113 ILE A CA 1
ATOM 899 C C . ILE A 1 113 ? -0.397 3.034 11.198 1.00 81.44 113 ILE A C 1
ATOM 901 O O . ILE A 1 113 ? -0.481 2.962 12.424 1.00 81.44 113 ILE A O 1
ATOM 905 N N . SER A 1 114 ? -0.990 4.008 10.501 1.00 80.44 114 SER A N 1
ATOM 906 C CA . SER A 1 114 ? -1.762 5.073 11.147 1.00 80.44 114 SER A CA 1
ATOM 907 C C . SER A 1 114 ? -2.976 4.504 11.882 1.00 80.44 114 SER A C 1
ATOM 909 O O . SER A 1 114 ? -3.196 4.833 13.046 1.00 80.44 114 SER A O 1
ATOM 911 N N . LEU A 1 115 ? -3.731 3.593 11.255 1.00 76.31 115 LEU A N 1
ATOM 912 C CA . LEU A 1 115 ? -4.865 2.924 11.904 1.00 76.31 115 LEU A CA 1
ATOM 913 C C . LEU A 1 115 ? -4.436 2.156 13.146 1.00 76.31 115 LEU A C 1
ATOM 915 O O . LEU A 1 115 ? -5.086 2.263 14.184 1.00 76.31 115 LEU A O 1
ATOM 919 N N . TRP A 1 116 ? -3.350 1.394 13.051 1.00 78.38 116 TRP A N 1
ATOM 920 C CA . TRP A 1 116 ? -2.837 0.612 14.164 1.00 78.38 116 TRP A CA 1
ATOM 921 C C . TRP A 1 116 ? -2.389 1.507 15.322 1.00 78.38 116 TRP A C 1
ATOM 923 O O . TRP A 1 116 ? -2.800 1.280 16.461 1.00 78.38 116 TRP A O 1
ATOM 933 N N . TYR A 1 117 ? -1.637 2.572 15.031 1.00 81.75 117 TYR A N 1
ATOM 934 C CA . TYR A 1 117 ? -1.176 3.537 16.028 1.00 81.75 117 TYR A CA 1
ATOM 935 C C . TYR A 1 117 ? -2.345 4.184 16.781 1.00 81.75 117 TYR A C 1
ATOM 937 O O . TYR A 1 117 ? -2.390 4.161 18.014 1.00 81.75 117 TYR A O 1
ATOM 945 N N . PHE A 1 118 ? -3.339 4.697 16.052 1.00 79.44 118 PHE A N 1
ATOM 946 C CA . PHE A 1 118 ? -4.500 5.344 16.659 1.00 79.44 118 PHE A CA 1
ATOM 947 C C . PHE A 1 118 ? -5.420 4.362 17.395 1.00 79.44 118 PHE A C 1
ATOM 949 O O . PHE A 1 118 ? -5.985 4.717 18.421 1.00 79.44 118 PHE A O 1
ATOM 956 N N . ARG A 1 119 ? -5.525 3.108 16.939 1.00 75.31 119 ARG A N 1
ATOM 957 C CA . ARG A 1 119 ? -6.303 2.055 17.615 1.00 75.31 119 ARG A CA 1
ATOM 958 C C . ARG A 1 119 ? -5.609 1.529 18.883 1.00 75.31 119 ARG A C 1
ATOM 960 O O . ARG A 1 119 ? -6.295 1.031 19.781 1.00 75.31 119 ARG A O 1
ATOM 967 N N . SER A 1 120 ? -4.275 1.605 18.950 1.00 75.1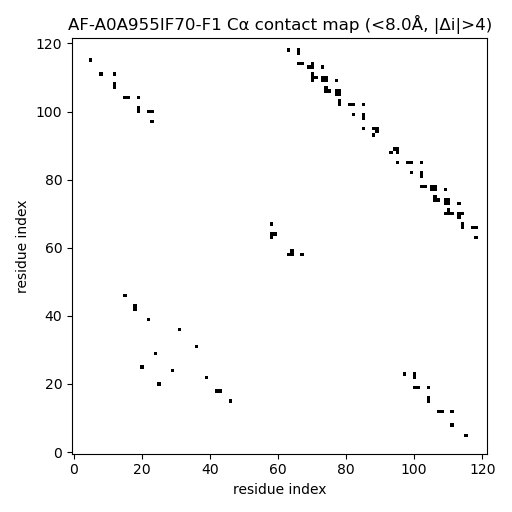9 120 SER A N 1
ATOM 968 C CA . SER A 1 120 ? -3.470 1.167 20.101 1.00 75.19 120 SER A CA 1
ATOM 969 C C . SER A 1 120 ? -3.404 2.209 21.222 1.00 75.19 120 SER A C 1
ATOM 971 O O . SER A 1 120 ? -3.235 1.839 22.385 1.00 75.19 120 SER A O 1
ATOM 973 N N . ARG A 1 121 ? -3.549 3.499 20.902 1.00 67.19 121 ARG A N 1
ATOM 974 C CA . ARG A 1 121 ? -3.626 4.582 21.889 1.00 67.19 121 ARG A CA 1
ATOM 975 C C . ARG A 1 121 ? -5.076 4.693 22.389 1.00 67.19 121 ARG A C 1
ATOM 977 O O . ARG A 1 121 ? -5.891 5.379 21.785 1.00 67.19 121 ARG A O 1
ATOM 984 N N . LYS A 1 122 ? -5.398 3.901 23.418 1.00 54.94 122 LYS A N 1
ATOM 985 C CA . LYS A 1 122 ? -6.694 3.908 24.123 1.00 54.94 122 LYS A CA 1
ATOM 986 C C . LYS A 1 122 ? -6.970 5.236 24.816 1.00 54.94 122 LYS A C 1
ATOM 988 O O . LYS A 1 122 ? -6.005 5.790 25.385 1.00 54.94 122 LYS A O 1
#

Nearest PDB structures (foldseek):
  8gka-assembly1_A  TM=3.235E-01  e=9.268E+00  Homo sapiens